Protein AF-A0A3B8ZC86-F1 (afdb_monomer_lite)

Sequence (136 aa):
MIRAVILVSLSLSIGWGVRGNFGHEYGAMLPGALAALAGVLVFGQREWAIRLGYFPMFGALGWAFGGSISYMQVIAYTHSGHWPSVVYGFSGLFVIGFLWAAMGGLGTVWPAEASGRRLSSLFRPLAWVVATWILL

Structure (mmCIF, N/CA/C/O backbone):
data_AF-A0A3B8ZC86-F1
#
_entry.id   AF-A0A3B8ZC86-F1
#
loop_
_atom_site.group_PDB
_atom_site.id
_atom_site.type_symbol
_atom_site.label_atom_id
_atom_site.label_alt_id
_atom_site.label_comp_id
_atom_site.label_asym_id
_atom_site.label_entity_id
_atom_site.label_seq_id
_atom_site.pdbx_PDB_ins_code
_atom_site.Cartn_x
_atom_site.Cartn_y
_atom_site.Cartn_z
_atom_site.occupancy
_atom_site.B_iso_or_equiv
_atom_site.auth_seq_id
_atom_site.auth_comp_id
_atom_site.auth_asym_id
_atom_site.auth_atom_id
_atom_site.pdbx_PDB_m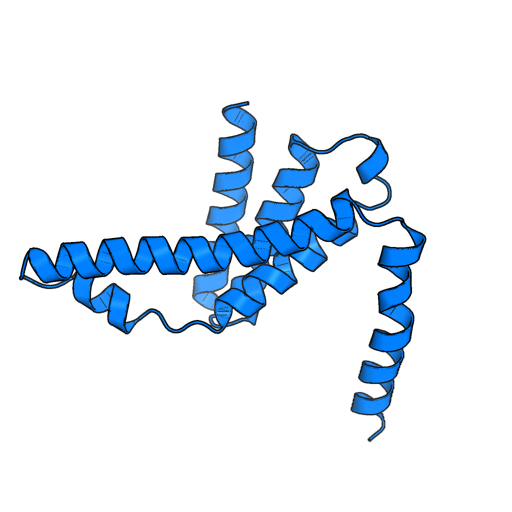odel_num
ATOM 1 N N . MET A 1 1 ? -10.192 17.766 -4.020 1.00 88.25 1 MET A N 1
ATOM 2 C CA . MET A 1 1 ? -9.929 16.520 -4.771 1.00 88.25 1 MET A CA 1
ATOM 3 C C . MET A 1 1 ? -8.470 16.390 -5.217 1.00 88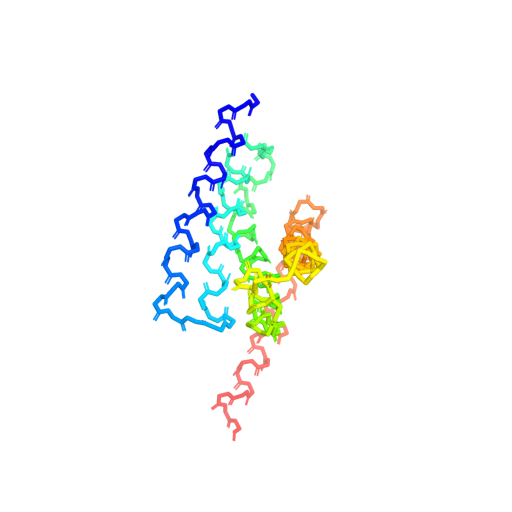.25 1 MET A C 1
ATOM 5 O O . MET A 1 1 ? -7.785 15.532 -4.690 1.00 88.25 1 MET A O 1
ATOM 9 N N . ILE A 1 2 ? -7.938 17.257 -6.090 1.00 95.00 2 ILE A N 1
ATOM 10 C CA . ILE A 1 2 ? -6.554 17.131 -6.615 1.00 95.00 2 ILE A CA 1
ATOM 11 C C . ILE A 1 2 ? -5.481 17.048 -5.513 1.00 95.00 2 ILE A C 1
ATOM 13 O O . ILE A 1 2 ? -4.643 16.155 -5.539 1.00 95.00 2 ILE A O 1
ATOM 17 N N . ARG A 1 3 ? -5.543 17.919 -4.495 1.00 94.88 3 ARG A N 1
ATOM 18 C CA . ARG A 1 3 ? -4.601 17.890 -3.357 1.00 94.88 3 ARG A CA 1
ATOM 19 C C . ARG A 1 3 ? -4.607 16.551 -2.614 1.00 94.88 3 ARG A C 1
ATOM 21 O O . ARG A 1 3 ? -3.554 16.075 -2.217 1.00 94.88 3 ARG A O 1
ATOM 28 N N . ALA A 1 4 ? -5.783 15.946 -2.458 1.00 95.19 4 ALA A N 1
ATOM 29 C CA . ALA A 1 4 ? -5.936 14.655 -1.799 1.00 95.19 4 ALA A CA 1
ATOM 30 C C . ALA A 1 4 ? -5.245 13.542 -2.584 1.00 95.19 4 ALA A C 1
ATOM 32 O O . ALA A 1 4 ? -4.452 12.793 -2.025 1.00 95.19 4 ALA A O 1
ATOM 33 N N . VAL A 1 5 ? -5.488 13.500 -3.896 1.00 95.69 5 VAL A N 1
ATOM 34 C CA . VAL A 1 5 ? -4.830 12.552 -4.800 1.00 95.69 5 VAL A CA 1
ATOM 35 C C . VAL A 1 5 ? -3.313 12.722 -4.739 1.00 95.69 5 VAL A C 1
ATOM 37 O O . VAL A 1 5 ? -2.605 11.737 -4.585 1.00 95.69 5 VAL A O 1
ATOM 40 N N . ILE A 1 6 ? -2.808 13.959 -4.770 1.00 96.81 6 ILE A N 1
ATOM 41 C CA . ILE A 1 6 ? -1.367 14.233 -4.664 1.00 96.81 6 ILE A CA 1
ATOM 42 C C . ILE A 1 6 ? -0.794 13.718 -3.338 1.00 96.81 6 ILE A C 1
ATOM 44 O O . ILE A 1 6 ? 0.243 13.066 -3.351 1.00 96.81 6 ILE A O 1
ATOM 48 N N . LEU A 1 7 ? -1.458 13.969 -2.205 1.00 96.31 7 LEU A N 1
ATOM 49 C CA . LEU A 1 7 ? -0.992 13.497 -0.896 1.00 96.31 7 LEU A CA 1
ATOM 50 C C . LEU A 1 7 ? -0.926 11.968 -0.823 1.00 96.31 7 LEU A C 1
ATOM 52 O O . LEU A 1 7 ? 0.068 11.425 -0.344 1.00 96.31 7 LEU A O 1
ATOM 56 N N . VAL A 1 8 ? -1.945 11.275 -1.335 1.00 96.81 8 VAL A N 1
ATOM 57 C CA . VAL A 1 8 ? -1.952 9.806 -1.394 1.00 96.81 8 VAL A CA 1
ATOM 58 C C . VAL A 1 8 ? -0.847 9.292 -2.317 1.00 96.81 8 VAL A C 1
ATOM 60 O O . VAL A 1 8 ? -0.105 8.393 -1.928 1.00 96.81 8 VAL A O 1
ATOM 63 N N . SER A 1 9 ? -0.668 9.897 -3.493 1.00 95.69 9 SER A N 1
ATOM 64 C CA . SER A 1 9 ? 0.399 9.532 -4.432 1.00 95.69 9 SER A CA 1
ATOM 65 C C . SER A 1 9 ? 1.797 9.761 -3.855 1.00 95.69 9 SER A C 1
ATOM 67 O O . SER A 1 9 ? 2.672 8.916 -4.025 1.00 95.69 9 SER A O 1
ATOM 69 N N . LEU A 1 10 ? 2.019 10.865 -3.136 1.00 97.50 10 LEU A N 1
ATOM 70 C CA . LEU A 1 10 ? 3.285 11.135 -2.450 1.00 97.50 10 LEU A CA 1
ATOM 71 C C . LEU A 1 10 ? 3.536 10.118 -1.334 1.00 97.50 10 LEU A C 1
ATOM 73 O O . LEU A 1 10 ? 4.639 9.589 -1.226 1.00 97.50 10 LEU A O 1
ATOM 77 N N . SER A 1 11 ? 2.511 9.800 -0.543 1.00 97.12 11 SER A N 1
ATOM 78 C CA . SER A 1 11 ? 2.590 8.787 0.512 1.00 97.12 11 SER A CA 1
ATOM 79 C C . SER A 1 11 ? 2.957 7.408 -0.051 1.00 97.12 11 SER A C 1
ATOM 81 O O . SER A 1 11 ? 3.887 6.761 0.435 1.00 97.12 11 SER A O 1
ATOM 83 N N . LEU A 1 12 ? 2.304 7.007 -1.147 1.00 95.62 12 LEU A N 1
ATOM 84 C CA . LEU A 1 12 ? 2.626 5.795 -1.897 1.00 95.62 12 LEU A CA 1
ATOM 85 C C . LEU A 1 12 ? 4.075 5.828 -2.414 1.00 95.62 12 LEU A C 1
ATOM 87 O O . LEU A 1 12 ? 4.813 4.858 -2.244 1.00 95.62 12 LEU A O 1
ATOM 91 N N . SER A 1 13 ? 4.496 6.945 -3.018 1.00 95.44 13 SER A N 1
ATOM 92 C CA . SER A 1 13 ? 5.850 7.132 -3.558 1.00 95.44 13 SER A CA 1
ATOM 93 C C . SER A 1 13 ? 6.929 6.998 -2.483 1.00 95.44 13 SER A C 1
ATOM 95 O O . SER A 1 13 ? 7.964 6.384 -2.736 1.00 95.44 13 SER A O 1
ATOM 97 N N . ILE A 1 14 ? 6.695 7.535 -1.283 1.00 95.94 14 ILE A N 1
ATOM 98 C CA . ILE A 1 14 ? 7.606 7.377 -0.142 1.00 95.94 14 ILE A CA 1
ATOM 99 C C . ILE A 1 14 ? 7.722 5.897 0.232 1.00 95.94 14 ILE A C 1
ATOM 101 O O . ILE A 1 14 ? 8.832 5.391 0.387 1.00 95.94 14 ILE A O 1
ATOM 105 N N . GLY A 1 15 ? 6.599 5.177 0.307 1.00 94.94 15 GLY A N 1
ATOM 106 C CA . GLY A 1 15 ? 6.605 3.739 0.581 1.00 94.94 15 GLY A CA 1
ATOM 107 C C . GLY A 1 15 ? 7.400 2.932 -0.447 1.00 94.94 15 GLY A C 1
ATOM 108 O O . GLY A 1 15 ? 8.169 2.049 -0.067 1.00 94.94 15 GLY A O 1
ATOM 109 N N . TRP A 1 16 ? 7.298 3.269 -1.737 1.00 92.38 16 TRP A N 1
ATOM 110 C CA . TRP A 1 16 ? 8.134 2.661 -2.780 1.00 92.38 16 TRP A CA 1
ATOM 111 C C . TRP A 1 16 ? 9.624 2.959 -2.602 1.00 92.38 16 TRP A C 1
ATOM 113 O O . TRP A 1 16 ? 10.445 2.066 -2.811 1.00 92.38 16 TRP A O 1
ATOM 123 N N . GLY A 1 17 ? 9.973 4.177 -2.179 1.00 92.69 17 GLY A N 1
ATOM 124 C CA . GLY A 1 17 ? 11.348 4.536 -1.833 1.00 92.69 17 GLY A CA 1
ATOM 125 C C . GLY A 1 17 ? 11.909 3.650 -0.719 1.00 92.69 17 GLY A C 1
ATOM 126 O O . GLY A 1 17 ? 13.013 3.128 -0.847 1.00 92.69 17 GLY A O 1
ATOM 127 N N . VAL A 1 18 ? 11.121 3.394 0.332 1.00 91.62 18 VAL A N 1
ATOM 128 C CA . VAL A 1 18 ? 11.535 2.489 1.417 1.00 91.62 18 VAL A CA 1
ATOM 129 C C . VAL A 1 18 ? 11.643 1.045 0.926 1.00 91.62 18 VAL A C 1
ATOM 131 O O . VAL A 1 18 ? 12.632 0.379 1.227 1.00 91.62 18 VAL A O 1
ATOM 134 N N . ARG A 1 19 ? 10.686 0.566 0.116 1.00 90.69 19 ARG A N 1
ATOM 135 C CA . ARG A 1 19 ? 10.717 -0.788 -0.467 1.00 90.69 19 ARG A CA 1
ATOM 136 C C . ARG A 1 19 ? 12.039 -1.093 -1.167 1.00 90.69 19 ARG A C 1
ATOM 138 O O . ARG A 1 19 ? 12.491 -2.233 -1.084 1.00 90.69 19 ARG A O 1
ATOM 145 N N . GLY A 1 20 ? 12.652 -0.110 -1.829 1.00 86.12 20 GLY A N 1
ATOM 146 C CA . G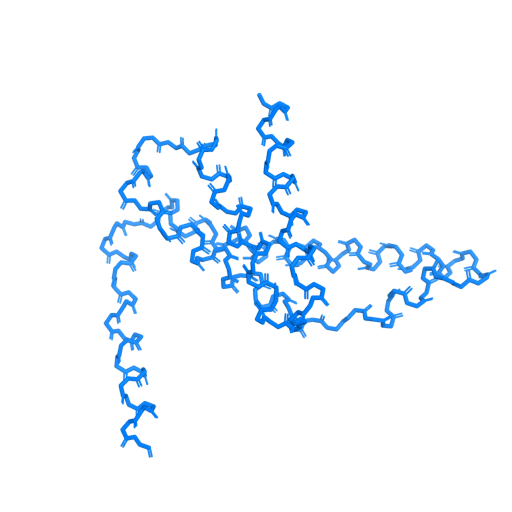LY A 1 20 ? 13.939 -0.269 -2.513 1.00 86.12 20 GLY A CA 1
ATOM 147 C C . GLY A 1 20 ? 15.051 -0.858 -1.634 1.00 86.12 20 GLY A C 1
ATOM 148 O O . GLY A 1 20 ? 15.918 -1.548 -2.157 1.00 86.12 20 GLY A O 1
ATOM 149 N N . ASN A 1 21 ? 14.976 -0.667 -0.312 1.00 90.38 21 ASN A N 1
ATOM 150 C CA . ASN A 1 21 ? 15.960 -1.171 0.650 1.00 90.38 21 ASN A CA 1
ATOM 151 C C . ASN A 1 21 ? 15.611 -2.544 1.255 1.00 90.38 21 ASN A C 1
ATOM 153 O O . ASN A 1 21 ? 16.498 -3.209 1.779 1.00 90.38 21 ASN A O 1
ATOM 157 N N . PHE A 1 22 ? 14.342 -2.968 1.214 1.00 86.75 22 PHE A N 1
ATOM 158 C CA . PHE A 1 22 ? 13.869 -4.199 1.876 1.00 86.75 22 PHE A CA 1
ATOM 159 C C . PHE A 1 22 ? 13.460 -5.307 0.891 1.00 86.75 22 PHE A C 1
ATOM 161 O O . PHE A 1 22 ? 13.555 -6.486 1.220 1.00 86.75 22 PHE A O 1
ATOM 168 N N . GLY A 1 23 ? 13.043 -4.952 -0.331 1.00 82.56 23 GLY A N 1
ATOM 169 C CA . GLY A 1 23 ? 12.634 -5.901 -1.372 1.00 82.56 23 GLY A CA 1
ATOM 170 C C . GLY A 1 23 ? 11.403 -6.753 -1.022 1.00 82.56 23 GLY A C 1
ATOM 171 O O . GLY A 1 23 ? 10.824 -6.634 0.056 1.00 82.56 23 GLY A O 1
ATOM 172 N N . HIS A 1 24 ? 11.004 -7.610 -1.969 1.00 85.44 24 HIS A N 1
ATOM 173 C CA . HIS A 1 24 ? 9.998 -8.671 -1.785 1.00 85.44 24 HIS A CA 1
ATOM 174 C C . HIS A 1 24 ? 8.660 -8.202 -1.164 1.00 85.44 24 HIS A C 1
ATOM 176 O O . HIS A 1 24 ? 8.252 -7.047 -1.345 1.00 85.44 24 HIS A O 1
ATOM 182 N N . GLU A 1 25 ? 7.945 -9.105 -0.488 1.00 91.56 25 GLU A N 1
ATOM 183 C CA . GLU A 1 25 ? 6.642 -8.857 0.130 1.00 91.56 25 GLU A CA 1
ATOM 184 C C . GLU A 1 25 ? 6.769 -7.860 1.284 1.00 91.56 25 GLU A C 1
ATOM 186 O O . GLU A 1 25 ? 5.985 -6.916 1.368 1.00 91.56 25 GLU A O 1
ATOM 191 N N . TYR A 1 26 ? 7.807 -8.008 2.117 1.00 89.56 26 TYR A N 1
ATOM 192 C CA . TYR A 1 26 ? 8.061 -7.152 3.280 1.00 89.56 26 TYR A CA 1
ATOM 193 C C . TYR A 1 26 ? 8.195 -5.675 2.904 1.00 89.56 26 TYR A C 1
ATOM 195 O O . TYR A 1 26 ? 7.556 -4.813 3.504 1.00 89.56 26 TYR A O 1
ATOM 203 N N . GLY A 1 27 ? 8.985 -5.369 1.873 1.00 91.88 27 GLY A N 1
ATOM 204 C CA . GLY A 1 27 ? 9.114 -4.006 1.375 1.00 91.88 27 GLY A CA 1
ATOM 205 C C . GLY A 1 27 ? 7.833 -3.511 0.701 1.00 91.88 27 GLY A C 1
ATOM 206 O O . GLY A 1 27 ? 7.506 -2.331 0.810 1.00 91.88 27 GLY A O 1
ATOM 207 N N . ALA A 1 28 ? 7.086 -4.392 0.025 1.00 93.25 28 ALA A N 1
ATOM 208 C CA . ALA A 1 28 ? 5.834 -4.037 -0.644 1.00 93.25 28 ALA A CA 1
ATOM 209 C C . ALA A 1 28 ? 4.701 -3.673 0.327 1.00 93.25 28 ALA A C 1
ATOM 211 O O . ALA A 1 28 ? 3.839 -2.880 -0.043 1.00 93.25 28 ALA A O 1
ATOM 212 N N . MET A 1 29 ? 4.729 -4.145 1.577 1.00 95.44 29 MET A N 1
ATOM 213 C CA . MET A 1 29 ? 3.740 -3.772 2.600 1.00 95.44 29 MET A CA 1
ATOM 214 C C . MET A 1 29 ? 3.665 -2.261 2.847 1.00 95.44 29 MET A C 1
ATOM 216 O O . MET A 1 29 ? 2.579 -1.722 3.055 1.00 95.44 29 MET A O 1
ATOM 220 N N . LEU A 1 30 ? 4.804 -1.561 2.829 1.00 95.31 30 LEU A N 1
ATOM 221 C CA . LEU A 1 30 ? 4.867 -0.141 3.183 1.00 95.31 30 LEU A CA 1
ATOM 222 C C . LEU A 1 30 ? 4.131 0.799 2.223 1.00 95.31 30 LEU A C 1
ATOM 224 O O . LEU A 1 30 ? 3.340 1.603 2.721 1.00 95.31 30 LEU A O 1
ATOM 228 N N . PRO A 1 31 ? 4.320 0.742 0.889 1.00 95.44 31 PRO A N 1
ATOM 229 C CA . PRO A 1 31 ? 3.526 1.565 -0.020 1.00 95.44 31 PRO A CA 1
ATOM 230 C C . PRO A 1 31 ? 2.025 1.321 0.159 1.00 95.44 31 PRO A C 1
ATOM 232 O O . PRO A 1 31 ? 1.267 2.289 0.197 1.00 95.44 31 PRO A O 1
ATOM 235 N N . GLY A 1 32 ? 1.601 0.071 0.373 1.00 95.56 32 GLY A N 1
ATOM 236 C CA . GLY A 1 32 ? 0.199 -0.249 0.635 1.00 95.56 32 GLY A CA 1
ATOM 237 C C . GLY A 1 32 ? -0.342 0.319 1.945 1.00 95.56 32 GLY A C 1
ATOM 238 O O . GLY A 1 32 ? -1.404 0.941 1.944 1.00 95.56 32 GLY A O 1
ATOM 239 N N . ALA A 1 33 ? 0.391 0.163 3.052 1.00 96.94 33 ALA A N 1
ATOM 240 C CA . ALA A 1 33 ? 0.011 0.738 4.343 1.00 96.94 33 ALA A CA 1
ATOM 241 C C . ALA A 1 33 ? -0.114 2.261 4.271 1.00 96.94 33 ALA A C 1
ATOM 243 O O . ALA A 1 33 ? -1.115 2.826 4.713 1.00 96.94 33 ALA A O 1
ATOM 244 N N . LEU A 1 34 ? 0.900 2.922 3.712 1.00 96.88 34 LEU A N 1
ATOM 245 C CA . LEU A 1 34 ? 0.974 4.377 3.645 1.00 96.88 34 LEU A CA 1
ATOM 246 C C . LEU A 1 34 ? -0.113 4.950 2.733 1.00 96.88 34 LEU A C 1
ATOM 248 O O . LEU A 1 34 ? -0.838 5.854 3.146 1.00 96.88 34 LEU A O 1
ATOM 252 N N . ALA A 1 35 ? -0.304 4.373 1.544 1.00 96.31 35 ALA A N 1
ATOM 253 C CA . ALA A 1 35 ? -1.355 4.801 0.628 1.00 96.31 35 ALA A CA 1
ATOM 254 C C . ALA A 1 35 ? -2.758 4.590 1.213 1.00 96.31 35 ALA A C 1
ATOM 256 O O . ALA A 1 35 ? -3.604 5.475 1.093 1.00 96.31 35 ALA A O 1
ATOM 257 N N . ALA A 1 36 ? -3.008 3.462 1.884 1.00 96.56 36 ALA A N 1
ATOM 258 C CA . ALA A 1 36 ? -4.293 3.196 2.525 1.00 96.56 36 ALA A CA 1
ATOM 259 C C . ALA A 1 36 ? -4.557 4.132 3.714 1.00 96.56 36 ALA A C 1
ATOM 261 O O . ALA A 1 36 ? -5.675 4.628 3.862 1.00 96.56 36 ALA A O 1
ATOM 262 N N . LEU A 1 37 ? -3.536 4.418 4.529 1.00 96.62 37 LEU A N 1
ATOM 263 C CA . LEU A 1 37 ? -3.637 5.366 5.638 1.00 96.62 37 LEU A CA 1
ATOM 264 C C . LEU A 1 37 ? -3.891 6.791 5.136 1.00 96.62 37 LEU A C 1
ATOM 266 O O . LEU A 1 37 ? -4.809 7.458 5.604 1.00 96.62 37 LEU A O 1
ATOM 270 N N . ALA A 1 38 ? -3.119 7.259 4.156 1.00 96.44 38 ALA A N 1
ATOM 271 C CA . ALA A 1 38 ? -3.344 8.565 3.546 1.00 96.44 38 ALA A CA 1
ATOM 272 C C . ALA A 1 38 ? -4.725 8.631 2.874 1.00 96.44 38 ALA A C 1
ATOM 274 O O . ALA A 1 38 ? -5.439 9.622 3.014 1.00 96.44 38 ALA A O 1
ATOM 275 N N . GLY A 1 39 ? -5.133 7.557 2.195 1.00 95.25 39 GLY A N 1
ATOM 276 C CA . GLY A 1 39 ? -6.434 7.445 1.545 1.00 95.25 39 GLY A CA 1
ATOM 277 C C . GLY A 1 39 ? -7.588 7.576 2.533 1.00 95.25 39 GLY A C 1
ATOM 278 O O . GLY A 1 39 ? -8.459 8.420 2.335 1.00 95.25 39 GLY A O 1
ATOM 279 N N . VAL A 1 40 ? -7.577 6.809 3.629 1.00 95.56 40 VAL A N 1
ATOM 280 C CA . VAL A 1 40 ? -8.635 6.890 4.648 1.00 95.56 40 VAL A CA 1
ATOM 281 C C . VAL A 1 40 ? -8.630 8.239 5.372 1.00 95.56 40 VAL A C 1
ATOM 283 O O . VAL A 1 40 ? -9.692 8.750 5.703 1.00 95.56 40 VAL A O 1
ATOM 286 N N . LEU A 1 41 ? -7.469 8.866 5.577 1.00 94.69 41 LEU A N 1
ATOM 287 C CA . LEU A 1 41 ? -7.391 10.170 6.241 1.00 94.69 41 LEU A CA 1
ATOM 288 C C . LEU A 1 41 ? -7.971 11.309 5.399 1.00 94.69 41 LEU A C 1
ATOM 290 O O . LEU A 1 41 ? -8.507 12.261 5.962 1.00 94.69 41 LEU A O 1
ATOM 294 N N . VAL A 1 42 ? -7.852 11.237 4.071 1.00 94.88 42 VAL A N 1
ATOM 295 C CA . VAL A 1 42 ? -8.263 12.344 3.194 1.00 94.88 42 VAL A CA 1
ATOM 296 C C . VAL A 1 42 ? -9.606 12.095 2.501 1.00 94.88 42 VAL A C 1
ATOM 298 O O . VAL A 1 42 ? -10.327 13.050 2.214 1.00 94.88 42 VAL A O 1
ATOM 301 N N . PHE A 1 43 ? -9.967 10.837 2.246 1.00 92.81 43 PHE A N 1
ATOM 302 C CA . PHE A 1 43 ? -11.238 10.460 1.615 1.00 92.81 43 PHE A CA 1
ATOM 303 C C . PHE A 1 43 ? -12.231 9.807 2.579 1.00 92.81 43 PHE A C 1
ATOM 305 O O . PHE A 1 43 ? -13.369 9.548 2.189 1.00 92.81 43 PHE A O 1
ATOM 312 N N . GLY A 1 44 ? -11.814 9.496 3.807 1.00 88.25 44 GLY A N 1
ATOM 313 C CA . GLY A 1 44 ? -12.621 8.704 4.719 1.00 88.25 44 GLY A CA 1
ATOM 314 C C . GLY A 1 44 ? -13.763 9.452 5.385 1.00 88.25 44 GLY A C 1
ATOM 315 O O . GLY A 1 44 ? -13.720 10.662 5.599 1.00 88.25 44 GLY A O 1
ATOM 316 N N . GLN A 1 45 ? -14.792 8.685 5.736 1.00 89.06 45 GLN A N 1
ATOM 317 C CA . GLN A 1 45 ? -15.958 9.174 6.464 1.00 89.06 45 GLN A CA 1
ATOM 318 C C . GLN A 1 45 ? -15.712 9.104 7.979 1.00 89.06 45 GLN A C 1
ATOM 320 O O . GLN A 1 45 ? -14.856 8.350 8.454 1.00 89.06 45 GLN A O 1
ATOM 325 N N . ARG A 1 46 ? -16.463 9.880 8.767 1.00 86.94 46 ARG A N 1
ATOM 326 C CA . ARG A 1 46 ? -16.262 9.986 10.225 1.00 86.94 46 ARG A CA 1
ATOM 327 C C . ARG A 1 46 ? -16.454 8.639 10.931 1.00 86.94 46 ARG A C 1
ATOM 329 O O . ARG A 1 46 ? -15.793 8.348 11.924 1.00 86.94 46 ARG A O 1
ATOM 336 N N . GLU A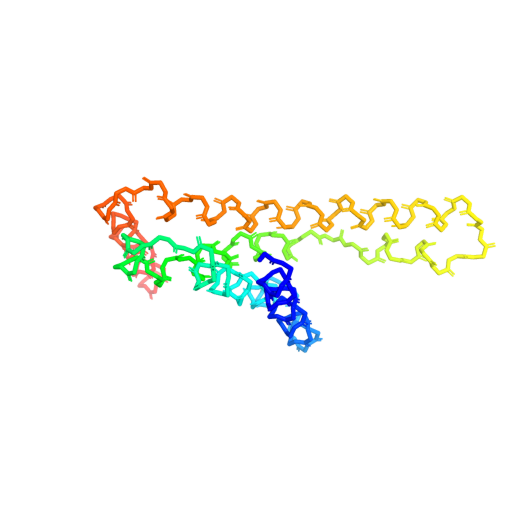 1 47 ? -17.310 7.797 10.373 1.00 86.81 47 GLU A N 1
ATOM 337 C CA . GLU A 1 47 ? -17.628 6.436 10.793 1.00 86.81 47 GLU A CA 1
ATOM 338 C C . GLU A 1 47 ? -16.411 5.503 10.699 1.00 86.81 47 GLU A C 1
ATOM 340 O O . GLU A 1 47 ? -16.294 4.542 11.464 1.00 86.81 47 GLU A O 1
ATOM 345 N N . TRP A 1 48 ? -15.474 5.790 9.791 1.00 91.00 48 TRP A N 1
ATOM 346 C CA . TRP A 1 48 ? -14.264 4.992 9.598 1.00 91.00 48 TRP A CA 1
ATOM 347 C C . TRP A 1 48 ? -13.184 5.284 10.643 1.00 91.00 48 TRP A C 1
ATOM 349 O O . TRP A 1 48 ? -12.272 4.475 10.797 1.00 91.00 48 TRP A O 1
ATOM 359 N N . ALA A 1 49 ? -13.304 6.362 11.428 1.00 85.31 49 ALA A N 1
ATOM 360 C CA . ALA A 1 49 ? -12.319 6.731 12.450 1.00 85.31 49 ALA A CA 1
ATOM 361 C C . ALA A 1 49 ? -12.090 5.617 13.488 1.00 85.31 49 ALA A C 1
ATOM 363 O O . ALA A 1 49 ? -10.956 5.337 13.867 1.00 85.31 49 ALA A O 1
ATOM 364 N N . ILE A 1 50 ? -13.154 4.908 13.883 1.00 86.44 50 ILE A N 1
ATOM 365 C CA . ILE A 1 50 ? -13.086 3.782 14.837 1.00 86.44 50 ILE A CA 1
ATOM 366 C C . ILE A 1 50 ? -12.334 2.578 14.236 1.00 86.44 50 ILE A C 1
ATOM 368 O O . ILE A 1 50 ? -11.847 1.708 14.957 1.00 86.44 50 ILE A O 1
ATOM 372 N N . ARG A 1 51 ? -12.226 2.513 12.905 1.00 89.44 51 ARG A N 1
ATOM 373 C CA . ARG A 1 51 ? -11.608 1.416 12.148 1.00 89.44 51 ARG A CA 1
ATOM 374 C C . ARG A 1 51 ? -10.335 1.847 11.422 1.00 89.44 51 ARG A C 1
ATOM 376 O O . ARG A 1 51 ? -9.831 1.096 10.590 1.00 89.44 51 ARG A O 1
ATOM 383 N N . LEU A 1 52 ? -9.796 3.021 11.745 1.00 91.56 52 LEU A N 1
ATOM 384 C CA . LEU A 1 52 ? -8.703 3.640 11.002 1.00 91.56 52 LEU A CA 1
ATOM 385 C C . LEU A 1 52 ? -7.469 2.736 10.895 1.00 91.56 52 LEU A C 1
ATOM 387 O O . LEU A 1 52 ? -6.864 2.675 9.833 1.00 91.56 52 LEU A O 1
ATOM 391 N N . GLY A 1 53 ? -7.147 1.971 11.944 1.00 92.88 53 GLY A N 1
ATOM 392 C CA . GLY A 1 53 ? -6.017 1.035 11.942 1.00 92.88 53 GLY A CA 1
ATOM 393 C C . GLY A 1 53 ? -6.161 -0.158 10.985 1.00 92.88 53 GLY A C 1
ATOM 394 O O . GLY A 1 53 ? -5.155 -0.726 10.568 1.00 92.88 53 GLY A O 1
ATOM 395 N N . TYR A 1 54 ? -7.380 -0.525 10.579 1.00 94.75 54 TYR A N 1
ATOM 396 C CA . TYR A 1 54 ? -7.583 -1.651 9.665 1.00 94.75 54 TYR A CA 1
ATOM 397 C C . TYR A 1 54 ? -7.227 -1.303 8.216 1.00 94.75 54 TYR A C 1
ATOM 399 O O . TYR A 1 54 ? -6.762 -2.169 7.482 1.00 94.75 54 TYR A O 1
ATOM 407 N N . PHE A 1 55 ? -7.393 -0.045 7.799 1.00 96.38 55 PHE A N 1
ATOM 408 C CA . PHE A 1 55 ? -7.043 0.398 6.446 1.00 96.38 55 PHE A CA 1
ATOM 409 C C . PHE A 1 55 ? -5.562 0.171 6.099 1.00 96.38 55 PHE A C 1
ATOM 411 O O . PHE A 1 55 ? -5.308 -0.532 5.121 1.00 96.38 55 PHE A O 1
ATOM 418 N N . PRO A 1 56 ? -4.574 0.669 6.873 1.00 96.62 56 PRO A N 1
ATOM 419 C CA . PRO A 1 56 ? -3.169 0.383 6.602 1.00 96.62 56 PRO A CA 1
ATOM 420 C C . PRO A 1 56 ? -2.825 -1.099 6.750 1.00 96.62 56 PRO A C 1
ATOM 422 O O . PRO A 1 56 ? -2.002 -1.592 5.988 1.00 96.62 56 PRO A O 1
ATOM 425 N N . MET A 1 57 ? -3.463 -1.828 7.674 1.00 95.44 57 MET A N 1
ATOM 426 C CA . MET A 1 57 ? -3.241 -3.270 7.835 1.00 95.44 57 MET A CA 1
ATOM 427 C C . MET A 1 57 ? -3.633 -4.045 6.570 1.00 95.44 57 MET A C 1
ATOM 429 O O . MET A 1 57 ? -2.820 -4.788 6.024 1.00 95.44 57 MET A O 1
ATOM 433 N N . PHE A 1 58 ? -4.863 -3.875 6.081 1.00 95.50 58 PHE A N 1
ATOM 434 C CA . PHE A 1 58 ? -5.316 -4.590 4.887 1.00 95.50 58 PHE A CA 1
ATOM 435 C C . PHE A 1 58 ? -4.702 -4.036 3.598 1.00 95.50 58 PHE A C 1
ATOM 437 O O . PHE A 1 58 ? -4.443 -4.809 2.677 1.00 95.50 58 PHE A O 1
ATOM 444 N N . GLY A 1 59 ? -4.398 -2.736 3.548 1.00 96.06 59 GLY A N 1
ATOM 445 C CA . GLY A 1 59 ? -3.618 -2.139 2.466 1.00 96.06 59 GLY A CA 1
ATOM 446 C C . GLY A 1 59 ? -2.218 -2.747 2.369 1.00 96.06 59 GLY A C 1
ATOM 447 O O . GLY A 1 59 ? -1.797 -3.126 1.279 1.00 96.06 59 GLY A O 1
ATOM 448 N N . ALA A 1 60 ? -1.528 -2.920 3.503 1.00 95.94 60 ALA A N 1
ATOM 449 C CA . ALA A 1 60 ? -0.239 -3.605 3.563 1.00 95.94 60 ALA A CA 1
ATOM 450 C C . ALA A 1 60 ? -0.332 -5.054 3.095 1.00 95.94 60 ALA A C 1
ATOM 452 O O . ALA A 1 60 ? 0.481 -5.466 2.276 1.00 95.94 60 ALA A O 1
ATOM 453 N N . LEU A 1 61 ? -1.320 -5.812 3.584 1.00 94.19 61 LEU A N 1
ATOM 454 C CA . LEU A 1 61 ? -1.511 -7.212 3.199 1.00 94.19 61 LEU A CA 1
ATOM 455 C C . LEU A 1 61 ? -1.731 -7.356 1.689 1.00 94.19 61 LEU A C 1
ATOM 457 O O . LEU A 1 61 ? -1.037 -8.139 1.047 1.00 94.19 61 LEU A O 1
ATOM 461 N N . GLY A 1 62 ? -2.645 -6.572 1.108 1.00 93.94 62 GLY A N 1
ATOM 462 C CA . GLY A 1 62 ? -2.929 -6.627 -0.328 1.00 93.94 62 GLY A CA 1
ATOM 463 C C . GLY A 1 62 ? -1.704 -6.304 -1.189 1.00 93.94 62 GLY A C 1
ATOM 464 O O . GLY A 1 62 ? -1.432 -6.988 -2.174 1.00 93.94 62 GLY A O 1
ATOM 465 N N . TRP A 1 63 ? -0.911 -5.310 -0.785 1.00 94.88 63 TRP A N 1
ATOM 466 C CA . TRP A 1 63 ? 0.318 -4.944 -1.494 1.00 94.88 63 TRP A CA 1
ATOM 467 C C . TRP A 1 63 ? 1.459 -5.947 -1.279 1.00 94.88 63 TRP A C 1
ATOM 469 O O . TRP A 1 63 ? 2.233 -6.176 -2.206 1.00 94.88 63 TRP A O 1
ATOM 479 N N . ALA A 1 64 ? 1.547 -6.584 -0.104 1.00 94.00 64 ALA A N 1
ATOM 480 C CA . ALA A 1 64 ? 2.477 -7.687 0.156 1.00 94.00 64 ALA A CA 1
ATOM 481 C C . ALA A 1 64 ? 2.230 -8.863 -0.792 1.00 94.00 64 ALA A C 1
ATOM 483 O O . ALA A 1 64 ? 3.184 -9.375 -1.371 1.00 94.00 64 ALA A O 1
ATOM 484 N N . PHE A 1 65 ? 0.965 -9.246 -1.008 1.00 91.62 65 PHE A N 1
ATOM 485 C CA . PHE A 1 65 ? 0.624 -10.273 -1.996 1.00 91.62 65 PHE A CA 1
ATOM 486 C C . PHE A 1 65 ? 1.078 -9.873 -3.403 1.00 91.62 65 PHE A C 1
ATOM 488 O O . PHE A 1 65 ? 1.678 -10.685 -4.104 1.00 91.62 65 PHE A O 1
ATOM 495 N N . GLY A 1 66 ? 0.888 -8.605 -3.787 1.00 88.50 66 GLY A N 1
ATOM 496 C CA . GLY A 1 66 ? 1.470 -8.044 -5.013 1.00 88.50 66 GLY A CA 1
ATOM 497 C C . GLY A 1 66 ? 2.983 -8.206 -5.071 1.00 88.50 66 GLY A C 1
ATOM 498 O O . GLY A 1 66 ? 3.508 -8.653 -6.086 1.00 88.50 66 GLY A O 1
ATOM 499 N N . GLY A 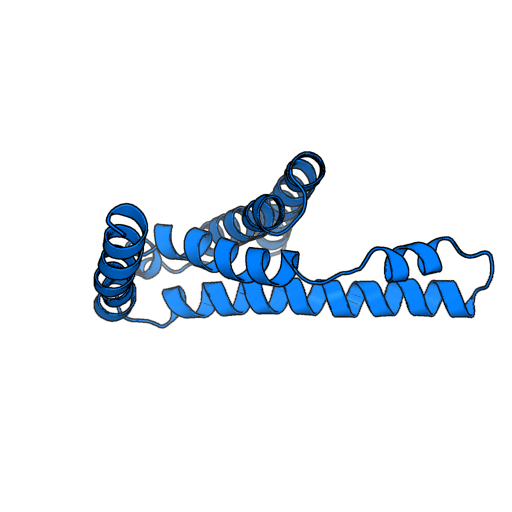1 67 ? 3.659 -7.951 -3.950 1.00 88.00 67 GLY A N 1
ATOM 500 C CA . GLY A 1 67 ? 5.098 -8.120 -3.743 1.00 88.00 67 GLY A CA 1
ATOM 501 C C . GLY A 1 67 ? 5.694 -9.438 -4.234 1.00 88.00 67 GLY A C 1
ATOM 502 O O . GLY A 1 67 ? 6.860 -9.443 -4.624 1.00 88.00 67 GLY A O 1
ATOM 503 N N . SER A 1 68 ? 4.896 -10.509 -4.268 1.00 88.56 68 SER A N 1
ATOM 504 C CA . SER A 1 68 ? 5.312 -11.839 -4.732 1.00 88.56 68 SER A CA 1
ATOM 505 C C . SER A 1 68 ? 5.367 -11.992 -6.264 1.00 88.56 68 SER A C 1
ATOM 507 O O . SER A 1 68 ? 5.943 -12.951 -6.777 1.00 88.56 68 SER A O 1
ATOM 509 N N . ILE A 1 69 ? 4.795 -11.054 -7.029 1.00 91.00 69 ILE A N 1
ATOM 510 C CA . ILE A 1 69 ? 4.758 -11.114 -8.497 1.00 91.00 69 ILE A CA 1
ATOM 511 C C . ILE A 1 69 ? 6.115 -10.691 -9.069 1.00 91.00 69 ILE A C 1
ATOM 513 O O . ILE A 1 69 ? 6.565 -9.559 -8.883 1.00 91.00 69 ILE A O 1
ATOM 517 N N . SER A 1 70 ? 6.741 -11.573 -9.849 1.00 89.44 70 SER A N 1
ATOM 518 C CA . SER A 1 70 ? 7.981 -11.271 -10.566 1.00 89.44 70 SER A CA 1
ATOM 519 C C . SER A 1 70 ? 7.750 -10.279 -11.708 1.00 89.44 70 SER A C 1
ATOM 521 O O . SER A 1 70 ? 6.866 -10.486 -12.539 1.00 89.44 70 SER A O 1
ATOM 523 N N . TYR A 1 71 ? 8.589 -9.247 -11.812 1.00 91.19 71 TYR A N 1
ATOM 524 C CA . TYR A 1 71 ? 8.475 -8.244 -12.882 1.00 91.19 71 TYR A CA 1
ATOM 525 C C . TYR A 1 71 ? 9.814 -7.780 -13.475 1.00 91.19 71 TYR A C 1
ATOM 527 O O . TYR A 1 71 ? 9.817 -7.017 -14.438 1.00 91.19 71 TYR A O 1
ATOM 535 N N . MET A 1 72 ? 10.960 -8.236 -12.955 1.00 91.25 72 MET A N 1
ATOM 536 C CA . MET A 1 72 ? 12.276 -7.748 -13.407 1.00 91.25 72 MET A CA 1
ATOM 537 C C . MET A 1 72 ? 12.564 -8.057 -14.879 1.00 91.25 72 MET A C 1
ATOM 539 O O . MET A 1 72 ? 13.126 -7.223 -15.583 1.00 91.25 72 MET A O 1
ATOM 543 N N . GLN A 1 73 ? 12.105 -9.205 -15.381 1.00 94.12 73 GLN A N 1
ATOM 544 C CA . GLN A 1 73 ? 12.199 -9.516 -16.807 1.00 94.12 73 GLN A CA 1
ATOM 545 C C . GLN A 1 73 ? 11.352 -8.560 -17.661 1.00 94.12 73 GLN A C 1
ATOM 547 O O . GLN A 1 73 ? 11.768 -8.173 -18.748 1.00 94.12 73 GLN A O 1
ATOM 552 N N . VAL A 1 74 ? 10.191 -8.131 -17.157 1.00 96.38 74 VAL A N 1
ATOM 553 C CA . VAL A 1 74 ? 9.328 -7.162 -17.847 1.00 96.38 74 VAL A CA 1
ATOM 554 C C . VAL A 1 74 ? 9.982 -5.779 -17.878 1.00 96.38 74 VAL A C 1
ATOM 556 O O . VAL A 1 74 ? 9.973 -5.128 -18.922 1.00 96.38 74 VAL A O 1
ATOM 559 N N . ILE A 1 75 ? 10.633 -5.374 -16.779 1.00 95.56 75 ILE A N 1
ATOM 560 C CA . ILE A 1 75 ? 11.458 -4.155 -16.732 1.00 95.56 75 ILE A CA 1
ATOM 561 C C . ILE A 1 75 ? 12.575 -4.208 -17.771 1.00 95.56 75 ILE A C 1
ATOM 563 O O . ILE A 1 75 ? 12.799 -3.225 -18.463 1.00 95.56 75 ILE A O 1
ATOM 567 N N . ALA A 1 76 ? 13.265 -5.337 -17.942 1.00 96.81 76 ALA A N 1
ATOM 568 C CA . ALA A 1 76 ? 14.367 -5.409 -18.902 1.00 96.81 76 ALA A CA 1
ATOM 569 C C . ALA A 1 76 ? 13.943 -5.025 -20.337 1.00 96.81 76 ALA A C 1
ATOM 571 O O . ALA A 1 76 ? 14.714 -4.387 -21.057 1.00 96.81 76 ALA A O 1
ATOM 572 N N . TYR A 1 77 ? 12.701 -5.320 -20.742 1.00 97.56 77 TYR A N 1
ATOM 573 C CA . TYR A 1 77 ? 12.192 -4.923 -22.058 1.00 97.56 77 TYR A CA 1
ATOM 574 C C . TYR A 1 77 ? 12.055 -3.401 -22.234 1.00 97.56 77 TYR A C 1
ATOM 576 O O . TYR A 1 77 ? 12.225 -2.918 -23.357 1.00 97.56 77 TYR A O 1
ATOM 584 N N . THR A 1 78 ? 11.839 -2.626 -21.161 1.00 97.25 78 THR A N 1
ATOM 585 C CA . THR A 1 78 ? 11.762 -1.150 -21.241 1.00 97.25 78 THR A CA 1
ATOM 586 C C . THR A 1 78 ? 13.102 -0.503 -21.572 1.00 97.25 78 THR A C 1
ATOM 588 O O . THR A 1 78 ? 13.132 0.643 -22.007 1.00 97.25 78 THR A O 1
ATOM 591 N N . HIS A 1 79 ? 14.202 -1.233 -21.387 1.00 96.12 79 HIS A N 1
ATOM 592 C CA . HIS A 1 79 ? 15.564 -0.793 -21.694 1.00 96.12 79 HIS A CA 1
ATOM 593 C C . HIS A 1 79 ? 16.097 -1.370 -23.013 1.00 96.12 79 HIS A C 1
ATOM 595 O O . HIS A 1 79 ? 17.280 -1.230 -23.321 1.00 96.12 79 HIS A O 1
ATOM 601 N N . SER A 1 80 ? 15.253 -2.042 -23.796 1.00 95.12 80 SER A N 1
ATOM 602 C CA . SER A 1 80 ? 15.674 -2.620 -25.071 1.00 95.12 80 SER A CA 1
ATOM 603 C C . SER A 1 80 ? 15.853 -1.552 -26.159 1.00 95.12 80 SER A C 1
ATOM 605 O O . SER A 1 80 ? 15.160 -0.539 -26.184 1.00 95.12 80 SER A O 1
ATOM 607 N N . GLY A 1 81 ? 16.752 -1.803 -27.116 1.00 96.06 81 GLY A N 1
ATOM 608 C CA . GLY A 1 81 ? 16.909 -0.969 -28.318 1.00 96.06 81 GLY A CA 1
ATOM 609 C C . GLY A 1 81 ? 15.839 -1.206 -29.395 1.00 96.06 81 GLY A C 1
ATOM 610 O O . GLY A 1 81 ? 15.970 -0.703 -30.506 1.00 96.06 81 GLY A O 1
ATOM 611 N N . HIS A 1 82 ? 14.804 -2.002 -29.103 1.00 97.38 82 HIS A N 1
ATOM 612 C CA . HIS A 1 82 ? 13.788 -2.436 -30.059 1.00 97.38 82 HIS A CA 1
ATOM 613 C C . HIS A 1 82 ? 12.412 -1.911 -29.640 1.00 97.38 82 HIS A C 1
ATOM 615 O O . HIS A 1 82 ? 11.861 -2.329 -28.622 1.00 97.38 82 HIS A O 1
ATOM 621 N N . TRP A 1 83 ? 11.841 -1.003 -30.434 1.00 97.31 83 TRP A N 1
ATOM 622 C CA . TRP A 1 83 ? 10.622 -0.270 -30.072 1.00 97.31 83 TRP A CA 1
ATOM 623 C C . TRP A 1 83 ? 9.437 -1.156 -29.628 1.00 97.31 83 TRP A C 1
ATOM 625 O O . TRP A 1 83 ? 8.895 -0.903 -28.551 1.00 97.31 83 TRP A O 1
ATOM 635 N N . PRO A 1 84 ? 9.057 -2.229 -30.354 1.00 98.00 84 PRO A N 1
ATOM 636 C CA . PRO A 1 84 ? 7.984 -3.124 -29.907 1.00 98.00 84 PRO A CA 1
ATOM 637 C C . PRO A 1 84 ? 8.222 -3.741 -28.525 1.00 98.00 84 PRO A C 1
ATOM 639 O O . PRO A 1 84 ? 7.284 -3.915 -27.750 1.00 98.00 84 PRO A O 1
ATOM 642 N N . SER A 1 85 ? 9.477 -4.040 -28.196 1.00 97.88 85 SER A N 1
ATOM 643 C CA . SER A 1 85 ? 9.846 -4.603 -26.899 1.00 97.88 85 SER A CA 1
ATOM 644 C C . SER A 1 85 ? 9.699 -3.561 -25.787 1.00 97.88 85 SER A C 1
ATOM 646 O O . SER A 1 85 ? 9.169 -3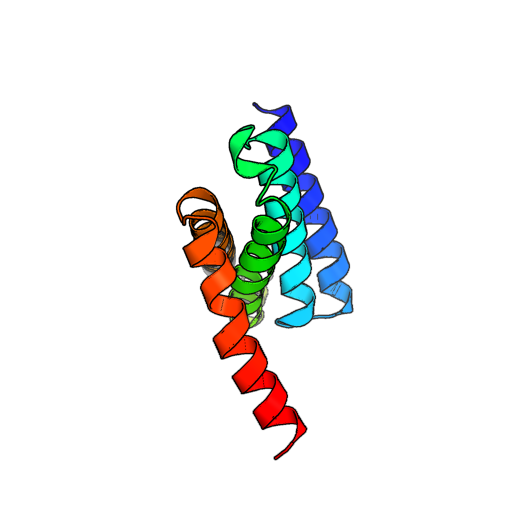.877 -24.727 1.00 97.88 85 SER A O 1
ATOM 648 N N . VAL A 1 86 ? 10.069 -2.302 -26.036 1.00 98.31 86 VAL A N 1
ATOM 649 C CA . VAL A 1 86 ? 9.854 -1.198 -25.082 1.00 98.31 86 VAL A CA 1
ATOM 650 C C . VAL A 1 86 ? 8.368 -1.011 -24.776 1.00 98.31 86 VAL A C 1
ATOM 652 O O . VAL A 1 86 ? 7.990 -0.928 -23.605 1.00 98.31 86 VAL A O 1
ATOM 655 N N . VAL A 1 87 ? 7.519 -1.005 -25.810 1.00 98.19 87 VAL A N 1
ATOM 656 C CA . VAL A 1 87 ? 6.058 -0.921 -25.648 1.00 98.19 87 VAL A CA 1
ATOM 657 C C . VAL A 1 87 ? 5.546 -2.099 -24.822 1.00 98.19 87 VAL A C 1
ATOM 659 O O . VAL A 1 87 ? 4.839 -1.887 -23.841 1.00 98.19 87 VAL A O 1
ATOM 662 N N . TYR A 1 88 ? 5.966 -3.325 -25.151 1.00 97.75 88 TYR A N 1
ATOM 663 C CA . TYR A 1 88 ? 5.621 -4.517 -24.376 1.00 97.75 88 TYR A CA 1
ATOM 664 C C . TYR A 1 88 ? 6.027 -4.389 -22.900 1.00 97.75 88 TYR A C 1
ATOM 666 O O . TYR A 1 88 ? 5.219 -4.673 -22.017 1.00 97.75 88 TYR A O 1
ATOM 674 N N . GLY A 1 89 ? 7.244 -3.912 -22.624 1.00 98.12 89 GLY A N 1
ATOM 675 C CA . GLY A 1 89 ? 7.744 -3.701 -21.267 1.00 98.12 89 GLY A CA 1
ATOM 676 C C . GLY A 1 89 ? 6.867 -2.733 -20.474 1.00 98.12 89 GLY A C 1
ATOM 677 O O . GLY A 1 89 ? 6.377 -3.082 -19.403 1.00 98.12 89 GLY A O 1
ATOM 678 N N . PHE A 1 90 ? 6.597 -1.539 -21.010 1.00 98.00 90 PHE A N 1
ATOM 679 C CA . PHE A 1 90 ? 5.769 -0.549 -20.311 1.00 98.00 90 PHE A CA 1
ATOM 680 C C . PHE A 1 90 ? 4.314 -0.999 -20.154 1.00 98.00 90 PHE A C 1
ATOM 682 O O . PHE A 1 90 ? 3.740 -0.820 -19.078 1.00 98.00 90 PHE A O 1
ATOM 689 N N . SER A 1 91 ? 3.721 -1.624 -21.175 1.00 98.12 91 SER A N 1
ATOM 690 C CA . SER A 1 91 ? 2.372 -2.191 -21.078 1.00 98.12 91 SER A CA 1
ATOM 691 C C . SER A 1 91 ? 2.298 -3.295 -20.022 1.00 98.12 91 SER A C 1
ATOM 693 O O . SER A 1 91 ? 1.378 -3.306 -19.206 1.00 98.12 91 SER A O 1
ATOM 695 N N . GLY A 1 92 ? 3.289 -4.186 -19.980 1.00 97.88 92 GLY A N 1
ATOM 696 C CA . GLY A 1 92 ? 3.379 -5.235 -18.970 1.00 97.88 92 GLY A CA 1
ATOM 697 C C . GLY A 1 92 ? 3.529 -4.670 -17.558 1.00 97.88 92 GLY A C 1
ATOM 698 O O . GLY A 1 92 ? 2.825 -5.103 -16.648 1.00 97.88 92 GLY A O 1
ATOM 699 N N . LEU A 1 93 ? 4.381 -3.657 -17.369 1.00 96.44 93 LEU A N 1
ATOM 700 C CA . LEU A 1 93 ? 4.540 -2.991 -16.072 1.00 96.44 93 LEU A CA 1
ATOM 701 C C . LEU A 1 93 ? 3.277 -2.269 -15.623 1.00 96.44 93 LEU A C 1
ATOM 703 O O . LEU A 1 93 ? 2.961 -2.299 -14.437 1.00 96.44 93 LEU A O 1
ATOM 707 N N . PHE A 1 94 ? 2.537 -1.659 -16.548 1.00 96.19 94 PHE A N 1
ATOM 708 C CA . PHE A 1 94 ? 1.242 -1.070 -16.236 1.00 96.19 94 PHE A CA 1
ATOM 709 C C . PHE A 1 94 ? 0.263 -2.130 -15.717 1.00 96.19 94 PHE A C 1
ATOM 711 O O . PHE A 1 94 ? -0.349 -1.933 -14.669 1.00 96.19 94 PHE A O 1
ATOM 718 N N . VAL A 1 95 ? 0.160 -3.276 -16.397 1.00 96.75 95 VAL A N 1
ATOM 719 C CA . VAL A 1 95 ? -0.718 -4.379 -15.974 1.00 96.75 95 VAL A CA 1
ATOM 720 C C . VAL A 1 95 ? -0.281 -4.946 -14.623 1.00 96.75 95 VAL A C 1
ATOM 722 O O . VAL A 1 95 ? -1.110 -5.103 -13.731 1.00 96.75 95 VAL A O 1
ATOM 725 N N . ILE A 1 96 ? 1.012 -5.208 -14.428 1.00 94.94 96 ILE A N 1
ATOM 726 C CA . ILE A 1 96 ? 1.536 -5.709 -13.150 1.00 94.94 96 ILE A CA 1
ATOM 727 C C . ILE A 1 96 ? 1.274 -4.700 -12.026 1.00 94.94 96 ILE A C 1
ATOM 729 O O . ILE A 1 96 ? 0.758 -5.073 -10.973 1.00 94.94 96 ILE A O 1
ATOM 733 N N . GLY A 1 97 ? 1.579 -3.421 -12.252 1.00 91.88 97 GLY A N 1
ATOM 734 C CA . GLY A 1 97 ? 1.330 -2.351 -11.288 1.00 91.88 97 GLY A CA 1
ATOM 735 C C . GLY A 1 97 ? -0.154 -2.208 -10.948 1.00 91.88 97 GLY A C 1
ATOM 736 O O . GLY A 1 97 ? -0.499 -2.033 -9.780 1.00 91.88 97 GLY A O 1
ATOM 737 N N . PHE A 1 98 ? -1.039 -2.359 -11.938 1.00 93.94 98 PHE A N 1
ATOM 738 C CA . PHE A 1 98 ? -2.481 -2.419 -11.720 1.00 93.94 98 PHE A CA 1
ATOM 739 C C . PHE A 1 98 ? -2.870 -3.607 -10.838 1.00 93.94 98 PHE A C 1
ATOM 741 O O . PHE A 1 98 ? -3.609 -3.412 -9.881 1.00 93.94 98 PHE A O 1
ATOM 748 N N . LEU A 1 99 ? -2.356 -4.813 -11.098 1.00 93.69 99 LEU A N 1
ATOM 749 C CA . LEU A 1 99 ? -2.662 -5.996 -10.285 1.00 93.69 99 LEU A CA 1
ATOM 750 C C . LEU A 1 99 ? -2.217 -5.818 -8.826 1.00 93.69 99 LEU A C 1
ATOM 752 O O . LEU A 1 99 ? -2.966 -6.155 -7.909 1.00 93.69 99 LEU A O 1
ATOM 756 N N . TRP A 1 100 ? -1.041 -5.225 -8.600 1.00 90.56 100 TRP A N 1
ATOM 757 C CA . TRP A 1 100 ? -0.567 -4.870 -7.258 1.00 90.56 100 TRP A CA 1
ATOM 758 C C . TRP A 1 100 ? -1.516 -3.897 -6.560 1.00 90.56 100 TRP A C 1
ATOM 760 O O . TRP A 1 100 ? -1.981 -4.157 -5.449 1.00 90.56 100 TRP A O 1
ATOM 770 N N . ALA A 1 101 ? -1.813 -2.777 -7.223 1.00 90.12 101 ALA A N 1
ATOM 771 C CA . ALA A 1 101 ? -2.661 -1.732 -6.671 1.00 90.12 101 ALA A CA 1
ATOM 772 C C . ALA A 1 101 ? -4.100 -2.218 -6.450 1.00 90.12 101 ALA A C 1
ATOM 774 O O . ALA A 1 101 ? -4.723 -1.845 -5.459 1.00 90.12 101 ALA A O 1
ATOM 775 N N . ALA A 1 102 ? -4.617 -3.080 -7.329 1.00 93.00 102 ALA A N 1
ATOM 776 C CA . ALA A 1 102 ? -5.940 -3.675 -7.213 1.00 93.00 102 ALA A CA 1
ATOM 777 C C . ALA A 1 102 ? -6.046 -4.556 -5.965 1.00 93.00 102 ALA A C 1
ATOM 779 O O . ALA A 1 102 ? -7.007 -4.413 -5.218 1.00 93.00 102 ALA A O 1
ATOM 780 N N . MET A 1 103 ? -5.054 -5.405 -5.676 1.00 93.00 103 MET A N 1
ATOM 781 C CA . MET A 1 103 ? -5.046 -6.199 -4.438 1.00 93.00 103 MET A CA 1
ATOM 782 C C . MET A 1 103 ? -4.961 -5.318 -3.189 1.00 93.00 103 MET A C 1
ATOM 784 O O . MET A 1 103 ? -5.691 -5.542 -2.224 1.00 93.00 103 MET A O 1
ATOM 788 N N . GLY A 1 104 ? -4.126 -4.277 -3.222 1.00 91.06 104 GLY A N 1
ATOM 789 C CA . GLY A 1 104 ? -4.063 -3.271 -2.164 1.00 91.06 104 GLY A CA 1
ATOM 790 C C . GLY A 1 104 ? -5.399 -2.564 -1.923 1.00 91.06 104 GLY A C 1
ATOM 791 O O . GLY A 1 104 ? -5.853 -2.457 -0.785 1.00 91.06 104 GLY A O 1
ATOM 792 N N . GLY A 1 105 ? -6.057 -2.129 -2.999 1.00 90.75 105 GLY A N 1
ATOM 793 C CA . GLY A 1 105 ? -7.379 -1.507 -2.964 1.00 90.75 105 GLY A CA 1
ATOM 794 C C . GLY A 1 105 ? -8.477 -2.461 -2.489 1.00 90.75 105 GLY A C 1
ATOM 795 O O . GLY A 1 105 ? -9.293 -2.085 -1.656 1.00 90.75 105 GLY A O 1
ATOM 796 N N . LEU A 1 106 ? -8.476 -3.722 -2.930 1.00 90.56 106 LEU A N 1
ATOM 797 C CA . LEU A 1 106 ? -9.394 -4.748 -2.419 1.00 90.56 106 LEU A CA 1
ATOM 798 C C . LEU A 1 106 ? -9.221 -4.952 -0.910 1.00 90.56 106 LEU A C 1
ATOM 800 O O . LEU A 1 106 ? -10.208 -5.108 -0.191 1.00 90.56 106 LEU A O 1
ATOM 804 N N . GLY A 1 107 ? -7.982 -4.879 -0.420 1.00 90.88 107 GLY A N 1
ATOM 805 C CA . GLY A 1 107 ? -7.692 -4.867 1.008 1.00 90.88 107 GLY A CA 1
ATOM 806 C C . GLY A 1 107 ? -8.428 -3.743 1.742 1.00 90.88 107 GLY A C 1
ATOM 807 O O . GLY A 1 107 ? -9.035 -3.991 2.781 1.00 90.88 107 GLY A O 1
ATOM 808 N N . THR A 1 108 ? -8.445 -2.521 1.202 1.00 92.19 108 THR A N 1
ATOM 809 C CA . THR A 1 108 ? -9.094 -1.367 1.853 1.00 92.19 108 THR A CA 1
ATOM 810 C C . THR A 1 108 ? -10.620 -1.357 1.741 1.00 92.19 108 THR A C 1
ATOM 812 O O . THR A 1 108 ? -11.277 -0.741 2.582 1.00 92.19 108 THR A O 1
ATOM 815 N N . VAL A 1 109 ? -11.205 -2.086 0.785 1.00 92.06 109 VAL A N 1
ATOM 816 C CA . VAL A 1 109 ? -12.666 -2.273 0.694 1.00 92.06 109 VAL A CA 1
ATOM 817 C C . VAL A 1 109 ? -13.207 -3.006 1.922 1.00 92.06 109 VAL A C 1
ATOM 819 O O . VAL A 1 109 ? -14.269 -2.661 2.438 1.00 92.06 109 VAL A O 1
ATOM 822 N N . TRP A 1 110 ? -12.471 -3.989 2.447 1.00 90.50 110 TRP A N 1
ATOM 823 C CA . TRP A 1 110 ? -12.922 -4.755 3.607 1.00 90.50 110 TRP A CA 1
ATOM 824 C C . TRP A 1 110 ? -13.203 -3.894 4.853 1.00 90.50 110 TRP A C 1
ATOM 826 O O . TRP A 1 110 ? -14.317 -3.971 5.369 1.00 90.50 110 TRP A O 1
ATOM 836 N N . PRO A 1 111 ? -12.282 -3.046 5.351 1.00 92.94 111 PRO A N 1
ATOM 837 C CA . PRO A 1 111 ? -12.563 -2.164 6.483 1.00 92.94 111 PRO A CA 1
ATOM 838 C C . PRO A 1 111 ? -13.584 -1.058 6.193 1.00 92.94 111 PRO A C 1
ATOM 840 O O . PRO A 1 111 ? -14.211 -0.579 7.145 1.00 92.94 111 PRO A O 1
ATOM 843 N N . ALA A 1 112 ? -13.782 -0.683 4.925 1.00 92.62 112 ALA A N 1
ATOM 844 C CA . ALA A 1 112 ? -14.825 0.260 4.527 1.00 92.62 112 ALA A CA 1
ATOM 845 C C . ALA A 1 112 ? -16.237 -0.334 4.700 1.00 92.62 112 ALA A C 1
ATOM 847 O O . ALA A 1 112 ? -17.112 0.328 5.255 1.00 92.62 112 ALA A O 1
ATOM 848 N N . GLU A 1 113 ? -16.433 -1.599 4.314 1.00 92.44 113 GLU A N 1
ATOM 849 C CA . GLU A 1 113 ? -17.755 -2.247 4.271 1.00 92.44 113 GLU A CA 1
ATOM 850 C C . GLU A 1 113 ? -18.060 -3.127 5.498 1.00 92.44 113 GLU A C 1
ATOM 852 O O . GLU A 1 113 ? -19.194 -3.210 5.977 1.00 92.44 113 GLU A O 1
ATOM 857 N N . ALA A 1 114 ? -17.061 -3.826 6.041 1.00 89.75 114 ALA A N 1
ATOM 858 C CA . ALA A 1 114 ? -17.280 -4.830 7.076 1.00 89.75 114 ALA A CA 1
ATOM 859 C C . ALA A 1 114 ? -17.605 -4.200 8.436 1.00 89.75 114 ALA A C 1
ATOM 861 O O . ALA A 1 114 ? -16.963 -3.250 8.877 1.00 89.75 114 ALA A O 1
ATOM 862 N N . SER A 1 115 ? -18.562 -4.777 9.170 1.00 88.19 115 SER A N 1
ATOM 863 C CA . SER A 1 115 ? -18.866 -4.340 10.537 1.00 88.19 115 SER A CA 1
ATOM 864 C C . SER A 1 115 ? -17.662 -4.518 11.470 1.00 88.19 115 SER A C 1
ATOM 866 O O . SER A 1 115 ? -16.843 -5.421 11.291 1.00 88.19 115 SER A O 1
ATOM 868 N N . GLY A 1 116 ? -17.579 -3.707 12.531 1.00 85.69 116 GLY A N 1
ATOM 869 C CA . GLY A 1 116 ? -16.480 -3.798 13.504 1.00 85.69 116 GLY A CA 1
ATOM 870 C C . GLY A 1 116 ? -16.311 -5.201 14.106 1.00 85.69 116 GLY A C 1
ATOM 871 O O . GLY A 1 116 ? -15.188 -5.651 14.302 1.00 85.69 116 GLY A O 1
ATOM 872 N N . ARG A 1 117 ? -17.418 -5.933 14.308 1.00 89.38 117 ARG A N 1
ATOM 873 C CA . ARG A 1 117 ? -17.407 -7.335 14.764 1.00 89.38 117 ARG A CA 1
ATOM 874 C C . ARG A 1 117 ? -16.795 -8.285 13.729 1.00 89.38 117 ARG A C 1
ATOM 876 O O . ARG A 1 117 ? -16.098 -9.218 14.106 1.00 89.38 117 ARG A O 1
ATOM 883 N N . ARG A 1 118 ? -17.059 -8.060 12.439 1.00 90.94 118 ARG A N 1
ATOM 884 C CA . ARG A 1 118 ? -16.528 -8.878 11.338 1.00 90.94 118 ARG A CA 1
ATOM 885 C C . ARG A 1 118 ? -15.046 -8.594 11.077 1.00 90.94 118 ARG A C 1
ATOM 887 O O . ARG A 1 118 ? -14.300 -9.498 10.720 1.00 90.94 118 ARG A O 1
ATOM 894 N N . LEU A 1 119 ? -14.606 -7.358 11.307 1.00 90.25 119 LEU A N 1
ATOM 895 C CA . LEU A 1 119 ? -13.183 -7.015 11.295 1.00 90.25 119 LEU A CA 1
ATOM 896 C C . LEU A 1 119 ? -12.448 -7.691 12.454 1.00 90.25 119 LEU A C 1
ATOM 898 O O . LEU A 1 119 ? -11.433 -8.351 12.239 1.00 90.25 119 LEU A O 1
ATOM 902 N N . SER A 1 120 ? -12.992 -7.601 13.670 1.00 90.19 120 SER A N 1
ATOM 903 C CA . SER A 1 120 ? -12.341 -8.177 14.846 1.00 90.19 120 SER A CA 1
ATOM 904 C C . SER A 1 120 ? -12.414 -9.705 14.913 1.00 90.19 120 SER A C 1
ATOM 906 O O . SER A 1 120 ? -11.567 -10.327 15.557 1.00 90.19 120 SER A O 1
ATOM 908 N N . SER A 1 121 ? -13.365 -10.338 14.214 1.00 91.75 121 SER A N 1
ATOM 909 C CA . SER A 1 121 ? -13.484 -11.800 14.193 1.00 91.75 121 SER A CA 1
ATOM 910 C C . SER A 1 121 ? -12.277 -12.510 13.581 1.00 91.75 121 SER A C 1
ATOM 912 O O . SER A 1 121 ? -12.104 -13.692 13.849 1.00 91.75 121 SER A O 1
ATOM 914 N N . LEU A 1 122 ? -11.431 -11.813 12.811 1.00 88.06 122 LEU A N 1
ATOM 915 C CA . LEU A 1 122 ? -10.202 -12.376 12.239 1.00 88.06 122 LEU A CA 1
ATOM 916 C C . LEU A 1 122 ? -9.085 -12.566 13.273 1.00 88.06 122 LEU A C 1
ATOM 918 O O . LEU A 1 122 ? -8.273 -13.474 13.123 1.00 88.06 122 LEU A O 1
ATOM 922 N N . PHE A 1 123 ? -9.044 -11.770 14.345 1.00 90.19 123 PHE A N 1
ATOM 923 C CA . PHE A 1 123 ? -7.937 -11.843 15.305 1.00 90.19 123 PHE A CA 1
ATOM 924 C C . PHE A 1 123 ? -7.921 -13.138 16.104 1.00 90.19 123 PHE A C 1
ATOM 926 O O . PHE A 1 123 ? -6.849 -13.652 16.383 1.00 90.19 123 PHE A O 1
ATOM 933 N N . ARG A 1 124 ? -9.089 -13.686 16.461 1.00 93.50 124 ARG A N 1
ATOM 934 C CA . ARG A 1 124 ? -9.165 -14.957 17.197 1.00 93.50 124 ARG A CA 1
ATOM 935 C C . ARG A 1 124 ? -8.540 -16.124 16.419 1.00 93.50 124 ARG A C 1
ATOM 937 O O . ARG A 1 124 ? -7.629 -16.739 16.961 1.00 93.50 124 ARG A O 1
ATOM 944 N N . PRO A 1 125 ? -8.973 -16.443 15.183 1.00 94.81 125 PRO A N 1
ATOM 945 C CA . PRO A 1 125 ? -8.349 -17.513 14.413 1.00 94.81 125 PRO A CA 1
ATOM 946 C C . PRO A 1 125 ? -6.887 -17.202 14.081 1.00 94.81 125 PRO A C 1
ATOM 948 O O . PRO A 1 125 ? -6.061 -18.101 14.172 1.00 94.81 125 PRO A O 1
ATOM 951 N N . LEU A 1 126 ? -6.535 -15.946 13.777 1.00 92.62 126 LEU A N 1
ATOM 952 C CA . LEU A 1 126 ? -5.142 -15.568 13.518 1.00 92.62 126 LEU A CA 1
ATOM 953 C C . LEU A 1 126 ? -4.249 -15.800 14.748 1.00 92.62 126 LEU A C 1
ATOM 955 O O . LEU A 1 126 ? -3.163 -16.352 14.619 1.00 92.62 126 LEU A O 1
ATOM 959 N N . ALA A 1 127 ? -4.718 -15.424 15.940 1.00 94.94 127 ALA A N 1
ATOM 960 C CA . ALA A 1 127 ? -4.004 -15.651 17.192 1.00 94.94 127 ALA A CA 1
ATOM 961 C C . ALA A 1 127 ? -3.807 -17.144 17.462 1.00 94.94 127 ALA A C 1
ATOM 963 O O . ALA A 1 127 ? -2.725 -17.528 17.888 1.00 94.94 127 ALA A O 1
ATOM 964 N N . TRP A 1 128 ? -4.807 -17.983 17.167 1.00 96.88 128 TRP A N 1
ATOM 965 C CA . TRP A 1 128 ? -4.650 -19.436 17.252 1.00 96.88 128 TRP A CA 1
ATOM 966 C C . TRP A 1 128 ? -3.595 -19.955 16.280 1.00 96.88 128 TRP A C 1
ATOM 968 O O . TRP A 1 128 ? -2.715 -20.688 16.705 1.00 96.88 128 TRP A O 1
ATOM 978 N N . VAL A 1 129 ? -3.624 -19.529 15.014 1.00 96.00 129 VAL A N 1
ATOM 979 C CA . VAL A 1 129 ? -2.615 -19.929 14.019 1.00 96.00 129 VAL A CA 1
ATOM 980 C C . VAL A 1 129 ? -1.209 -19.534 14.471 1.00 96.00 129 VAL A C 1
ATOM 982 O O . VAL A 1 129 ? -0.306 -20.365 14.446 1.00 96.00 129 VAL A O 1
ATOM 985 N N . VAL A 1 130 ? -1.024 -18.293 14.930 1.00 95.00 130 VAL A N 1
ATOM 986 C CA . VAL A 1 130 ? 0.277 -17.798 15.405 1.00 95.00 130 VAL A CA 1
ATOM 987 C C . VAL A 1 130 ? 0.720 -18.526 16.676 1.00 95.00 130 VAL A C 1
ATOM 989 O O . VAL A 1 130 ? 1.874 -18.928 16.769 1.00 95.00 130 VAL A O 1
ATOM 992 N N . ALA A 1 131 ? -0.177 -18.738 17.642 1.00 97.06 131 ALA A N 1
ATOM 993 C CA . ALA A 1 131 ? 0.140 -19.466 18.868 1.00 97.06 131 ALA A CA 1
ATOM 994 C C . ALA A 1 131 ? 0.540 -20.915 18.570 1.00 97.06 131 ALA A C 1
ATOM 996 O O . ALA A 1 131 ? 1.549 -21.384 19.082 1.00 97.06 131 ALA A O 1
ATOM 997 N N . THR A 1 132 ? -0.207 -21.606 17.707 1.00 97.50 132 THR A N 1
ATOM 998 C CA . THR A 1 132 ? 0.127 -22.962 17.267 1.00 97.50 132 THR A CA 1
ATOM 999 C C . THR A 1 132 ? 1.470 -22.997 16.541 1.00 97.50 132 THR A C 1
ATOM 1001 O O . THR A 1 132 ? 2.272 -23.867 16.843 1.00 97.50 132 THR A O 1
ATOM 1004 N N . TRP A 1 133 ? 1.752 -22.040 15.652 1.00 96.25 133 TRP A N 1
ATOM 1005 C CA . TRP A 1 133 ? 3.042 -21.941 14.956 1.00 96.25 133 TRP A CA 1
ATOM 1006 C C . TRP A 1 133 ? 4.230 -21.724 15.905 1.00 96.25 133 TRP A C 1
ATOM 1008 O O . TRP A 1 133 ? 5.330 -22.173 15.622 1.00 96.25 133 TRP A O 1
ATOM 1018 N N . ILE A 1 134 ? 4.037 -20.996 17.007 1.00 96.56 134 ILE A N 1
ATOM 1019 C CA . ILE A 1 134 ? 5.103 -20.732 17.987 1.00 96.56 134 ILE A CA 1
ATOM 1020 C C . ILE A 1 134 ? 5.334 -21.936 18.913 1.00 96.56 134 ILE A C 1
ATOM 1022 O O . ILE A 1 134 ? 6.441 -22.115 19.416 1.00 96.56 134 ILE A O 1
ATOM 1026 N N . LEU A 1 135 ? 4.287 -22.717 19.191 1.00 95.94 135 LEU A N 1
ATOM 1027 C CA . LEU A 1 135 ? 4.319 -23.813 20.164 1.00 95.94 135 LEU A CA 1
ATOM 1028 C C . LEU A 1 135 ? 4.645 -25.188 19.558 1.00 95.94 135 LEU A C 1
ATOM 1030 O O . LEU A 1 135 ? 5.003 -26.087 20.320 1.00 95.94 135 LEU A O 1
ATOM 1034 N N . LEU A 1 136 ? 4.477 -25.363 18.244 1.00 93.88 136 LEU A N 1
ATOM 1035 C CA . LEU A 1 136 ? 4.830 -26.577 17.494 1.00 93.88 136 LEU A CA 1
ATOM 1036 C C . LEU A 1 136 ? 6.167 -26.400 16.773 1.00 93.88 136 LEU A C 1
ATOM 1038 O O . LEU A 1 136 ? 6.933 -27.387 16.752 1.00 93.88 136 LEU A O 1
#

Foldseek 3Di:
DVVLVVQLVVQLVVLVVQLVVVAALVSQLRSQLRSQLSCCVRVNDPVLPVVSNQRSVLRSVLRSVLSHDDQVVLCVQCVDPDVVSVVSSVVVVVVSVCSNVVSSVVSNVCSVPPDPCRSVVVVVVVVVVVVVVVVD

Secondary structure (DSSP, 8-state):
-HHHHHHHHHHHHHHHHHHHHH-HHHHHHHHHHHHHHHHHHHH--GGGGGGTTHHHHHHHHHHHHHHTS--HHHHHHHT-SSHHHHHHHHHHHHHHHHHHHHHHHHHHHHHHHS-HHHHHTTHHHHHHHHHHHHH-

pLDDT: mean 93.45, std 3.45, range [82.56, 98.31]

Radius of gyration: 17.46 Å; chains: 1; bounding box: 36×44×50 Å